Protein AF-A0A7D4UH39-F1 (afdb_monomer_lite)

Radius of gyration: 18.75 Å; chains: 1; bounding box: 51×26×49 Å

Organism: NCBI:txid2740462

pLDDT: mean 88.23, std 14.32, range [48.31, 98.38]

Secondary structure (DSSP, 8-state):
-----------HHHHHHHHHHHHHHHHHHHHHHHHHHHH-SS--TTHHHHHHHHHHHHHHHHHHHHH--

Foldseek 3Di:
DDDPPPPPPDDPVNLVVVLVVLLVVLVVLLVVLVVVVVVDPDDDPCSVVVSVVSNVVSVVVNVVSVVPD

InterPro domains:
  IPR036097 Signal transduction histidine kinase, dimerisation/phosphoacceptor domain superfamily [SSF47384] (12-67)

Sequence (69 aa):
MMEGEEKKTIDAEVLYQLRHDIRNQLSGMILCLEQLRFELTDPPPDWQYYMDSISDGCKNINKFLDEVK

Structure (mmCIF, N/CA/C/O backbone):
data_AF-A0A7D4UH39-F1
#
_entry.id   AF-A0A7D4UH39-F1
#
loop_
_atom_site.group_PDB
_atom_site.id
_atom_site.type_symbol
_atom_site.label_atom_id
_atom_site.label_alt_id
_atom_site.label_comp_id
_atom_site.label_asym_id
_atom_site.label_entity_id
_atom_site.label_seq_id
_atom_site.pdbx_PDB_ins_code
_atom_site.Cartn_x
_atom_site.Cartn_y
_atom_site.Cartn_z
_atom_site.occupancy
_atom_site.B_iso_or_equiv
_atom_site.auth_seq_id
_atom_site.auth_comp_id
_atom_site.auth_asym_id
_atom_site.auth_atom_id
_atom_site.pdbx_PDB_model_num
ATOM 1 N N . MET A 1 1 ? -35.537 -21.277 29.222 1.00 51.00 1 MET A N 1
ATOM 2 C CA . MET A 1 1 ? -34.187 -21.308 28.630 1.00 51.00 1 MET A CA 1
ATOM 3 C C . MET A 1 1 ? -34.219 -20.453 27.380 1.00 51.00 1 MET A C 1
ATOM 5 O O . MET A 1 1 ? -34.902 -20.825 26.440 1.00 51.00 1 MET A O 1
ATOM 9 N N . MET A 1 2 ? -33.566 -19.297 27.412 1.00 48.72 2 MET A N 1
ATOM 10 C CA . MET A 1 2 ? -33.020 -18.632 26.230 1.00 48.72 2 MET A CA 1
ATOM 11 C C . MET A 1 2 ? -31.749 -17.956 26.731 1.00 48.72 2 MET A C 1
ATOM 13 O O . MET A 1 2 ? -31.820 -16.961 27.447 1.00 48.72 2 MET A O 1
ATOM 17 N N . GLU A 1 3 ? -30.610 -18.595 26.484 1.00 48.31 3 GLU A N 1
ATOM 18 C CA . GLU A 1 3 ? -29.305 -17.976 26.685 1.00 48.31 3 GLU A CA 1
ATOM 19 C C . GLU A 1 3 ? -29.219 -16.829 25.680 1.00 48.31 3 GLU A C 1
ATOM 21 O O . GLU A 1 3 ? -29.280 -17.044 24.470 1.00 48.31 3 GLU A O 1
ATOM 26 N N . GLY A 1 4 ? -29.205 -15.596 26.187 1.00 53.59 4 GLY A N 1
ATOM 27 C CA . GLY A 1 4 ? -28.956 -14.430 25.357 1.00 53.59 4 GLY A CA 1
ATOM 28 C C . GLY A 1 4 ? -27.548 -14.546 24.795 1.00 53.59 4 GLY A C 1
ATOM 29 O O . GLY A 1 4 ? -26.595 -14.675 25.559 1.00 53.59 4 GLY A O 1
ATOM 30 N N . GLU A 1 5 ? -27.424 -14.523 23.472 1.00 55.69 5 GLU A N 1
ATOM 31 C CA . GLU A 1 5 ? -26.135 -14.382 22.809 1.00 55.69 5 GLU A CA 1
ATOM 32 C C . GLU A 1 5 ? -25.487 -13.083 23.312 1.00 55.69 5 GLU A C 1
ATOM 34 O O . GLU A 1 5 ? -25.924 -11.979 22.973 1.00 55.69 5 GLU A O 1
ATOM 39 N N . GLU A 1 6 ? -24.468 -13.200 24.168 1.00 52.75 6 GLU A N 1
ATOM 40 C CA . GLU A 1 6 ? -23.596 -12.082 24.511 1.00 52.75 6 GLU A CA 1
ATOM 41 C C . GLU A 1 6 ? -22.993 -11.560 23.206 1.00 52.75 6 GLU A C 1
ATOM 43 O O . GLU A 1 6 ? -22.075 -12.153 22.632 1.00 52.75 6 GLU A O 1
ATOM 48 N N . LYS A 1 7 ? -23.508 -10.428 22.715 1.00 57.47 7 LYS A N 1
ATOM 49 C CA . LYS A 1 7 ? -22.804 -9.622 21.721 1.00 57.47 7 LYS A CA 1
ATOM 50 C C . LYS A 1 7 ? -21.444 -9.282 22.321 1.00 57.47 7 L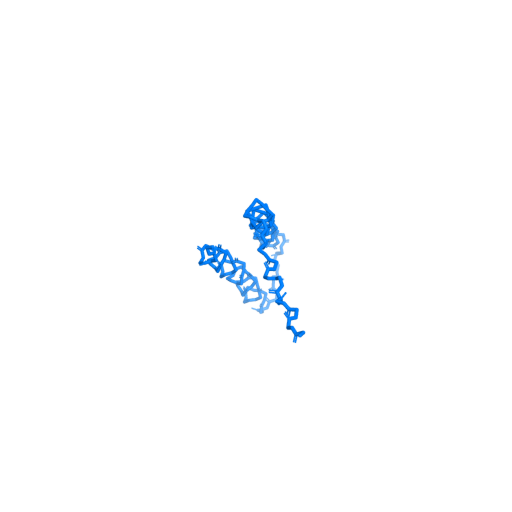YS A C 1
ATOM 52 O O . LYS A 1 7 ? -21.346 -8.366 23.133 1.00 57.47 7 LYS A O 1
ATOM 57 N N . LYS A 1 8 ? -20.398 -10.004 21.914 1.00 58.72 8 LYS A N 1
ATOM 58 C CA . LYS A 1 8 ? -19.011 -9.600 22.149 1.00 58.72 8 LYS A CA 1
ATOM 59 C C . LYS A 1 8 ? -18.807 -8.257 21.462 1.00 58.72 8 LYS A C 1
ATOM 61 O O . LYS A 1 8 ? -18.559 -8.188 20.261 1.00 58.72 8 LYS A O 1
ATOM 66 N N . THR A 1 9 ? -18.958 -7.184 22.223 1.00 69.12 9 THR A N 1
ATOM 67 C CA . THR A 1 9 ? -18.507 -5.860 21.822 1.00 69.12 9 THR A CA 1
ATOM 68 C C . THR A 1 9 ? -16.992 -5.935 21.726 1.00 69.12 9 THR A C 1
ATOM 70 O O . THR A 1 9 ? -16.323 -6.150 22.736 1.00 69.12 9 THR A O 1
ATOM 73 N N . ILE A 1 10 ? -16.456 -5.843 20.509 1.00 76.75 10 ILE A N 1
ATOM 74 C CA . ILE A 1 10 ? -15.013 -5.702 20.327 1.00 76.75 10 ILE A CA 1
ATOM 75 C C . ILE A 1 10 ? -14.615 -4.385 20.995 1.00 76.75 10 ILE A C 1
ATOM 77 O O . ILE A 1 10 ? -15.264 -3.362 20.771 1.00 76.75 10 ILE A O 1
ATOM 81 N N . ASP A 1 11 ? -13.592 -4.436 21.844 1.00 87.19 11 ASP A N 1
ATOM 82 C CA . ASP A 1 11 ? -13.064 -3.261 22.528 1.00 87.19 11 ASP A CA 1
ATOM 83 C C . ASP A 1 11 ? -12.629 -2.207 21.492 1.00 87.19 11 ASP A C 1
ATOM 85 O O . ASP A 1 11 ? -11.915 -2.513 20.530 1.00 87.19 11 ASP A O 1
ATOM 89 N N . ALA A 1 12 ? -13.088 -0.968 21.674 1.00 87.50 12 ALA A N 1
ATOM 90 C CA . ALA A 1 12 ? -12.783 0.146 20.785 1.00 87.50 12 ALA A CA 1
ATOM 91 C C . ALA A 1 12 ? -11.272 0.414 20.699 1.00 87.50 12 ALA A C 1
ATOM 93 O O . ALA A 1 12 ? -10.779 0.767 19.627 1.00 87.50 12 ALA A O 1
ATOM 94 N N . GLU A 1 13 ? -10.537 0.184 21.790 1.00 90.69 13 GLU A N 1
ATOM 95 C CA . GLU A 1 13 ? -9.080 0.324 21.825 1.00 90.69 13 GLU A CA 1
ATOM 96 C C . GLU A 1 13 ? -8.403 -0.745 20.961 1.00 90.69 13 GLU A C 1
ATOM 98 O O . GLU A 1 13 ? -7.500 -0.455 20.177 1.00 90.69 13 GLU A O 1
ATOM 103 N N . VAL A 1 14 ? -8.903 -1.983 21.019 1.00 91.50 14 VAL A N 1
ATOM 104 C CA . VAL A 1 14 ? -8.399 -3.087 20.189 1.00 91.50 14 VAL A CA 1
ATOM 105 C C . VAL A 1 14 ? -8.641 -2.803 18.705 1.00 91.50 14 VAL A C 1
ATOM 107 O O . VAL A 1 14 ? -7.756 -3.037 17.882 1.00 91.50 14 VAL A O 1
ATOM 110 N N . LEU A 1 15 ? -9.807 -2.257 18.345 1.00 90.56 15 LEU A N 1
ATOM 111 C CA . LEU A 1 15 ? -10.095 -1.849 16.966 1.00 90.56 15 LEU A CA 1
ATOM 112 C C . LEU A 1 15 ? -9.227 -0.675 16.510 1.00 90.56 15 LEU A C 1
ATOM 114 O O . LEU A 1 15 ? -8.787 -0.650 15.359 1.00 90.56 15 LEU A O 1
ATOM 118 N N . TYR A 1 16 ? -8.975 0.295 17.389 1.00 91.81 16 TYR A N 1
ATOM 119 C CA . TYR A 1 16 ? -8.085 1.412 17.097 1.00 91.81 16 TYR A CA 1
ATOM 120 C C . TYR A 1 16 ? -6.657 0.928 16.819 1.00 91.81 16 TYR A C 1
ATOM 122 O O . TYR A 1 16 ? -6.090 1.281 15.780 1.00 91.81 16 TYR A O 1
ATOM 130 N N . GLN A 1 17 ? -6.118 0.064 17.683 1.00 94.75 17 GLN A N 1
ATOM 131 C CA . GLN A 1 17 ? -4.777 -0.489 17.520 1.00 94.75 17 GLN A CA 1
ATOM 132 C C . GLN A 1 17 ? -4.664 -1.328 16.244 1.00 94.75 17 GLN A C 1
ATOM 134 O O . GLN A 1 17 ? -3.744 -1.132 15.453 1.00 94.75 17 GLN A O 1
ATOM 139 N N . LEU A 1 18 ? -5.649 -2.192 15.977 1.00 94.06 18 LEU A N 1
ATOM 140 C CA . LEU A 1 18 ? -5.689 -2.984 14.749 1.00 94.06 18 LEU A CA 1
ATOM 141 C C . LEU A 1 18 ? -5.666 -2.092 13.501 1.00 94.06 18 LEU A C 1
ATOM 143 O O . LEU A 1 18 ? -4.922 -2.345 12.556 1.00 94.06 18 LEU A O 1
ATOM 147 N N . ARG A 1 19 ? -6.460 -1.019 13.497 1.00 94.75 19 ARG A N 1
ATOM 148 C CA . ARG A 1 19 ? -6.510 -0.060 12.389 1.00 94.75 19 ARG A CA 1
ATOM 149 C C . ARG A 1 19 ? -5.164 0.624 12.188 1.00 94.75 19 ARG A C 1
ATOM 151 O O . ARG A 1 19 ? -4.706 0.729 11.053 1.00 94.75 19 ARG A O 1
ATOM 158 N N . HIS A 1 20 ? -4.538 1.080 13.271 1.00 95.25 20 HIS A N 1
ATOM 159 C CA . HIS A 1 20 ? -3.201 1.665 13.239 1.00 95.25 20 HIS A CA 1
ATOM 160 C C . HIS A 1 20 ? -2.186 0.695 12.620 1.00 95.25 20 HIS A C 1
ATOM 162 O O . HIS A 1 20 ? -1.471 1.064 11.688 1.00 95.25 20 HIS A O 1
ATOM 168 N N . ASP A 1 21 ? -2.175 -0.556 13.077 1.00 97.88 21 ASP A N 1
ATOM 169 C CA . ASP A 1 21 ? -1.213 -1.556 12.623 1.00 97.88 21 ASP A CA 1
ATOM 170 C C . ASP A 1 21 ? -1.399 -1.886 11.141 1.00 97.88 21 ASP A C 1
ATOM 172 O O . ASP A 1 21 ? -0.416 -1.943 10.400 1.00 97.88 21 ASP A O 1
ATOM 176 N N . ILE A 1 22 ? -2.645 -2.007 10.667 1.00 97.69 22 ILE A N 1
ATOM 177 C CA . ILE A 1 22 ? -2.917 -2.204 9.238 1.00 97.69 22 ILE A CA 1
ATOM 178 C C . ILE A 1 22 ? -2.433 -0.992 8.430 1.00 97.69 22 ILE A C 1
ATOM 180 O O . ILE A 1 22 ? -1.736 -1.181 7.434 1.00 97.69 22 ILE A O 1
ATOM 184 N N . ARG A 1 23 ? -2.720 0.249 8.856 1.00 97.19 23 ARG A N 1
ATOM 185 C CA . ARG A 1 23 ? -2.227 1.454 8.155 1.00 97.19 23 ARG A CA 1
ATOM 186 C C . ARG A 1 23 ? -0.704 1.474 8.058 1.00 97.19 23 ARG A C 1
ATOM 188 O O . ARG A 1 23 ? -0.156 1.825 7.010 1.00 97.19 23 ARG A O 1
ATOM 195 N N . ASN A 1 24 ? -0.021 1.067 9.124 1.00 97.94 24 ASN A N 1
ATOM 196 C CA . ASN A 1 24 ? 1.433 0.978 9.146 1.00 97.94 24 ASN A CA 1
ATOM 197 C C . ASN A 1 24 ? 1.955 -0.061 8.135 1.00 97.94 24 ASN A C 1
ATOM 199 O O . ASN A 1 24 ? 2.855 0.244 7.355 1.00 97.94 24 ASN A O 1
ATOM 203 N N . GLN A 1 25 ? 1.343 -1.250 8.070 1.00 98.31 25 GLN A N 1
ATOM 204 C CA . GLN A 1 25 ? 1.706 -2.272 7.078 1.00 98.31 25 GLN A CA 1
ATOM 205 C C . GLN A 1 25 ? 1.472 -1.794 5.640 1.00 98.31 25 GLN A C 1
ATOM 207 O O . GLN A 1 25 ? 2.333 -1.972 4.783 1.00 98.31 25 GLN A O 1
ATOM 212 N N . LEU A 1 26 ? 0.334 -1.149 5.369 1.00 98.31 26 LEU A N 1
ATOM 213 C CA . LEU A 1 26 ? 0.018 -0.614 4.041 1.00 98.31 26 LEU A CA 1
ATOM 214 C C . LEU A 1 26 ? 1.011 0.469 3.612 1.00 98.31 26 LEU A C 1
ATOM 216 O O . LEU A 1 26 ? 1.430 0.500 2.457 1.00 98.31 26 LEU A O 1
ATOM 220 N N . SER A 1 27 ? 1.427 1.320 4.549 1.00 97.44 27 SER A N 1
ATOM 221 C CA . SER A 1 27 ? 2.451 2.341 4.307 1.00 97.44 27 SER A CA 1
ATOM 222 C C . SER A 1 27 ? 3.803 1.700 3.982 1.00 97.44 27 SER A C 1
ATOM 224 O O . SER A 1 27 ? 4.471 2.116 3.038 1.00 97.44 27 SER A O 1
ATOM 226 N N . GLY A 1 28 ? 4.170 0.636 4.704 1.00 98.12 28 GLY A N 1
ATOM 227 C CA . GLY A 1 28 ? 5.359 -0.165 4.413 1.00 98.12 28 GLY A CA 1
ATOM 228 C C . GLY A 1 28 ? 5.325 -0.794 3.017 1.00 98.12 28 GLY A C 1
ATOM 229 O O . GLY A 1 28 ? 6.301 -0.691 2.279 1.00 98.12 28 GLY A O 1
ATOM 230 N N . MET A 1 29 ? 4.191 -1.378 2.615 1.00 98.00 29 MET A N 1
ATOM 231 C CA . MET A 1 29 ? 4.026 -1.943 1.270 1.00 98.00 29 MET A CA 1
ATOM 232 C C . MET A 1 29 ? 4.197 -0.881 0.182 1.00 98.00 29 MET A C 1
ATOM 234 O O . MET A 1 29 ? 4.916 -1.117 -0.785 1.00 98.00 29 MET A O 1
ATOM 238 N N . ILE A 1 30 ? 3.583 0.295 0.346 1.00 97.69 30 ILE A N 1
ATOM 239 C CA . ILE A 1 30 ? 3.720 1.403 -0.608 1.00 97.69 30 ILE A CA 1
ATOM 240 C C . ILE A 1 30 ? 5.187 1.830 -0.730 1.00 97.69 30 ILE A C 1
ATOM 242 O O . ILE A 1 30 ? 5.684 1.949 -1.847 1.00 97.69 30 ILE A O 1
ATOM 246 N N . LEU A 1 31 ? 5.900 1.978 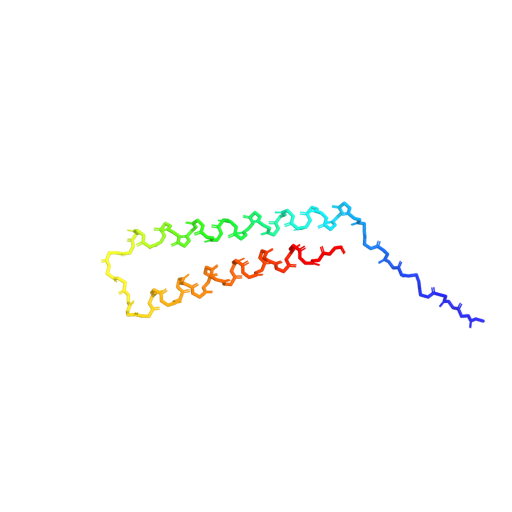0.390 1.00 97.31 31 LEU A N 1
ATOM 247 C CA . LEU A 1 31 ? 7.318 2.336 0.373 1.00 97.31 31 LEU A CA 1
ATOM 248 C C . LEU A 1 31 ? 8.166 1.285 -0.357 1.00 97.31 31 LEU A C 1
ATOM 250 O O . LEU A 1 31 ? 9.010 1.637 -1.179 1.00 97.31 31 LEU A O 1
ATOM 254 N N . CYS A 1 32 ? 7.935 -0.006 -0.101 1.00 96.88 32 CYS A N 1
ATOM 255 C CA . CYS A 1 32 ? 8.621 -1.080 -0.821 1.00 96.88 32 CYS A CA 1
ATOM 256 C C . CYS A 1 32 ? 8.350 -1.014 -2.327 1.00 96.88 32 CYS A C 1
ATOM 258 O O . CYS A 1 32 ? 9.279 -1.171 -3.117 1.00 96.88 32 CYS A O 1
ATOM 260 N N . LEU A 1 33 ? 7.102 -0.749 -2.731 1.00 95.88 33 LEU A N 1
ATOM 261 C CA . LEU A 1 33 ? 6.759 -0.591 -4.142 1.00 95.88 33 LEU A CA 1
ATOM 262 C C . LEU A 1 33 ? 7.504 0.588 -4.775 1.00 95.88 33 LEU A C 1
ATOM 264 O O 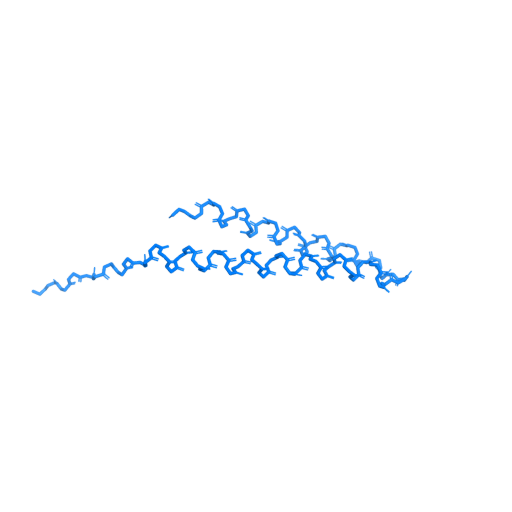. LEU A 1 33 ? 7.975 0.478 -5.904 1.00 95.88 33 LEU A O 1
ATOM 268 N N . GLU A 1 34 ? 7.620 1.710 -4.068 1.00 94.19 34 GLU A N 1
ATOM 269 C CA . GLU A 1 34 ? 8.366 2.874 -4.548 1.00 94.19 34 GLU A CA 1
ATOM 270 C C . GLU A 1 34 ? 9.848 2.552 -4.739 1.00 94.19 34 GLU A C 1
ATOM 272 O O . GLU A 1 34 ? 10.379 2.827 -5.811 1.00 94.19 34 GLU A O 1
ATOM 277 N N . GLN A 1 35 ? 10.502 1.908 -3.766 1.00 94.81 35 GLN A N 1
ATOM 278 C CA . GLN A 1 35 ? 11.911 1.512 -3.900 1.00 94.81 35 GLN A CA 1
ATOM 279 C C . GLN A 1 35 ? 12.124 0.565 -5.083 1.00 94.81 35 GLN A C 1
ATOM 281 O O . GLN A 1 35 ? 13.014 0.771 -5.907 1.00 94.81 35 GLN A O 1
ATOM 286 N N . LEU A 1 36 ? 11.241 -0.420 -5.237 1.00 92.69 36 LEU A N 1
ATOM 287 C CA . LEU A 1 36 ? 11.339 -1.416 -6.297 1.00 92.69 36 LEU A CA 1
ATOM 288 C C . LEU A 1 36 ? 11.180 -0.806 -7.704 1.00 92.69 36 LEU A C 1
ATOM 290 O O . LEU A 1 36 ? 11.757 -1.317 -8.662 1.00 92.69 36 LEU A O 1
ATOM 294 N N . ARG A 1 37 ? 10.449 0.315 -7.842 1.00 90.81 37 ARG A N 1
ATOM 295 C CA . ARG A 1 37 ? 10.381 1.083 -9.104 1.00 90.81 37 ARG A CA 1
ATOM 296 C C . ARG A 1 37 ? 11.720 1.710 -9.487 1.00 90.81 37 ARG A C 1
ATOM 298 O O . ARG A 1 37 ? 11.963 1.893 -10.674 1.00 90.81 37 ARG A O 1
ATOM 305 N N . PHE A 1 38 ? 12.562 2.055 -8.514 1.00 90.81 38 PHE A N 1
ATOM 306 C CA . PHE A 1 38 ? 13.885 2.627 -8.768 1.00 90.81 38 PHE A CA 1
ATOM 307 C C . PHE A 1 38 ? 14.962 1.560 -8.977 1.00 90.81 38 PHE A C 1
ATOM 309 O O . PHE A 1 38 ? 15.910 1.792 -9.725 1.00 90.81 38 PHE A O 1
ATOM 316 N N . GLU A 1 39 ? 14.831 0.398 -8.336 1.00 91.69 39 GLU A N 1
ATOM 317 C CA . GLU A 1 39 ? 15.823 -0.680 -8.424 1.00 91.69 39 GLU A CA 1
ATOM 318 C C . GLU A 1 39 ? 15.790 -1.431 -9.766 1.00 91.69 39 GLU A C 1
ATOM 320 O O . GLU A 1 39 ? 16.816 -1.955 -10.204 1.00 91.69 39 GLU A O 1
ATOM 325 N N . LEU A 1 40 ? 14.639 -1.478 -10.447 1.00 88.44 40 LEU A N 1
ATOM 326 C CA . LEU A 1 40 ? 14.479 -2.253 -11.677 1.00 88.44 40 LEU A CA 1
ATOM 327 C C . LEU A 1 40 ? 14.753 -1.402 -12.929 1.00 88.44 40 LEU A C 1
ATOM 329 O O . LEU A 1 40 ? 13.921 -0.609 -13.359 1.00 88.44 40 LEU A O 1
ATOM 333 N N . THR A 1 41 ? 15.932 -1.581 -13.532 1.00 84.88 41 THR A N 1
ATOM 334 C CA . THR A 1 41 ? 16.406 -0.762 -14.668 1.00 84.88 41 THR A CA 1
ATOM 335 C C . THR A 1 41 ? 15.748 -1.111 -16.013 1.00 84.88 41 THR A C 1
ATOM 337 O O . THR A 1 41 ? 15.706 -0.264 -16.900 1.00 84.88 41 THR A O 1
ATOM 340 N N . ASP A 1 42 ? 15.227 -2.332 -16.166 1.00 89.94 42 ASP A N 1
ATOM 341 C CA . ASP A 1 42 ? 14.529 -2.807 -17.373 1.00 89.94 42 ASP A CA 1
ATOM 342 C C . ASP A 1 42 ? 13.288 -3.631 -16.972 1.00 89.94 42 ASP A C 1
ATOM 344 O O . ASP A 1 42 ? 13.339 -4.864 -16.898 1.00 89.94 42 ASP A O 1
ATOM 348 N N . PRO A 1 43 ? 12.193 -2.962 -16.567 1.00 88.62 43 PRO A N 1
ATOM 349 C CA . PRO A 1 43 ? 11.005 -3.643 -16.082 1.00 88.62 43 PRO A CA 1
ATOM 350 C C . PRO A 1 43 ? 10.250 -4.359 -17.217 1.00 88.62 43 PRO A C 1
ATOM 352 O O . PRO A 1 43 ? 10.079 -3.794 -18.300 1.00 88.62 43 PRO A O 1
ATOM 355 N N . PRO A 1 44 ? 9.705 -5.565 -16.969 1.00 91.75 44 PRO A N 1
ATOM 356 C CA . PRO A 1 44 ? 8.803 -6.232 -17.907 1.00 91.75 44 PRO A CA 1
ATOM 357 C C . PRO A 1 44 ? 7.587 -5.359 -18.279 1.00 91.75 44 PRO A C 1
ATOM 359 O O . PRO A 1 44 ? 7.162 -4.545 -17.460 1.00 91.75 44 PRO A O 1
ATOM 362 N N . PRO A 1 45 ? 6.947 -5.569 -19.448 1.00 90.19 45 PRO A N 1
ATOM 363 C CA . PRO A 1 45 ? 5.849 -4.717 -19.927 1.00 90.19 45 PRO A CA 1
ATOM 364 C C . PRO A 1 45 ? 4.695 -4.526 -18.929 1.00 90.19 45 PRO A C 1
ATOM 366 O O . PRO A 1 45 ? 4.169 -3.424 -18.790 1.00 90.19 45 PRO A O 1
ATOM 369 N N . ASP A 1 46 ? 4.344 -5.579 -18.188 1.00 94.94 46 ASP A N 1
ATOM 370 C CA . ASP A 1 46 ? 3.214 -5.568 -17.248 1.00 94.94 46 ASP A CA 1
ATOM 371 C C . ASP A 1 46 ? 3.606 -5.129 -15.830 1.00 94.94 46 ASP A C 1
ATOM 373 O O . ASP A 1 46 ? 2.755 -4.992 -14.951 1.00 94.94 46 ASP A O 1
ATOM 377 N N . TRP A 1 47 ? 4.897 -4.900 -15.585 1.00 93.75 47 TRP A N 1
ATOM 378 C CA . TRP A 1 47 ? 5.426 -4.551 -14.271 1.00 93.75 47 TRP A CA 1
ATOM 379 C C . TRP A 1 47 ? 4.710 -3.348 -13.665 1.00 93.75 47 TRP A C 1
ATOM 381 O O . TRP A 1 47 ? 4.209 -3.412 -12.544 1.00 93.75 47 TRP A O 1
ATOM 391 N N . GLN A 1 48 ? 4.617 -2.265 -14.436 1.00 92.19 48 GLN A N 1
ATOM 392 C CA . GLN A 1 48 ? 4.001 -1.021 -13.993 1.00 92.19 48 GLN A CA 1
ATOM 393 C C . GLN A 1 48 ? 2.542 -1.243 -13.573 1.00 92.19 48 GLN A C 1
ATOM 395 O O . GLN A 1 48 ? 2.126 -0.762 -12.521 1.00 92.19 48 GLN A O 1
ATOM 400 N N . TYR A 1 49 ? 1.801 -2.050 -14.339 1.00 95.25 49 TYR A N 1
ATOM 401 C CA . TYR A 1 49 ? 0.419 -2.403 -14.029 1.00 95.25 49 TYR A CA 1
ATOM 402 C C . TYR A 1 49 ? 0.296 -3.148 -12.695 1.00 95.25 49 TYR A C 1
ATOM 404 O O . TYR A 1 49 ? -0.577 -2.816 -11.890 1.00 95.25 49 TYR A O 1
ATOM 412 N N . TYR A 1 5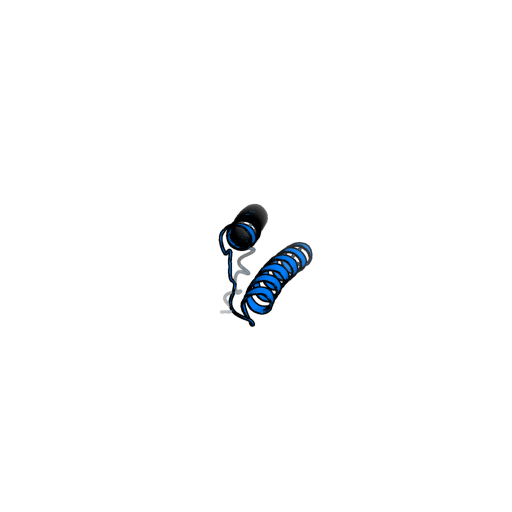0 ? 1.174 -4.117 -12.418 1.00 95.06 50 TYR A N 1
ATOM 413 C CA . TYR A 1 50 ? 1.173 -4.823 -11.134 1.00 95.06 50 TYR A CA 1
ATOM 414 C C . TYR A 1 50 ? 1.484 -3.877 -9.970 1.00 95.06 50 TYR A C 1
ATOM 416 O O . TYR A 1 50 ? 0.788 -3.900 -8.954 1.00 95.06 50 TYR A O 1
ATOM 424 N N . MET A 1 51 ? 2.476 -3.000 -10.133 1.00 95.62 51 MET A N 1
ATOM 425 C CA . MET A 1 51 ? 2.872 -2.034 -9.105 1.00 95.62 51 MET A CA 1
ATOM 426 C C . MET A 1 51 ? 1.759 -1.029 -8.794 1.00 95.62 51 MET A C 1
ATOM 428 O O . MET A 1 51 ? 1.525 -0.710 -7.626 1.00 95.62 51 MET A O 1
ATOM 432 N N . ASP A 1 52 ? 1.077 -0.526 -9.822 1.00 95.69 52 ASP A N 1
ATOM 433 C CA . ASP A 1 52 ? -0.054 0.391 -9.664 1.00 95.69 52 ASP A CA 1
ATOM 434 C C . ASP A 1 52 ? -1.252 -0.323 -9.027 1.00 95.69 52 ASP A C 1
ATOM 436 O O . ASP A 1 52 ? -1.823 0.185 -8.064 1.00 95.69 52 ASP A O 1
ATOM 440 N N . SER A 1 53 ? -1.560 -1.548 -9.463 1.00 98.00 53 SER A N 1
ATOM 441 C CA . SER A 1 53 ? -2.659 -2.349 -8.908 1.00 98.00 53 SER A CA 1
ATOM 442 C C . SER A 1 53 ? -2.477 -2.635 -7.414 1.00 98.00 53 SER A C 1
ATOM 444 O O . SER A 1 53 ? -3.429 -2.520 -6.639 1.00 98.00 53 SER A O 1
ATOM 446 N N . ILE A 1 54 ? -1.256 -2.974 -6.984 1.00 97.75 54 ILE A N 1
ATOM 447 C CA . ILE A 1 54 ? -0.949 -3.192 -5.563 1.00 97.75 54 ILE A CA 1
ATOM 448 C C . ILE A 1 54 ? -1.051 -1.868 -4.792 1.00 97.75 54 ILE A C 1
ATO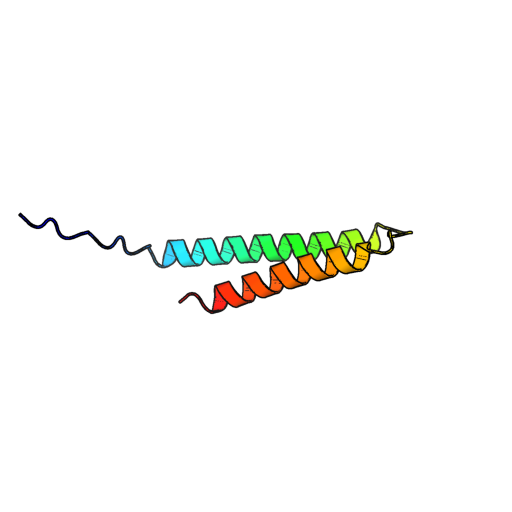M 450 O O . ILE A 1 54 ? -1.688 -1.826 -3.739 1.00 97.75 54 ILE A O 1
ATOM 454 N N . SER A 1 55 ? -0.481 -0.779 -5.323 1.00 97.81 55 SER A N 1
ATOM 455 C CA . SER A 1 55 ? -0.544 0.548 -4.691 1.00 97.81 55 SER A CA 1
ATOM 456 C C . SER A 1 55 ? -1.988 1.009 -4.476 1.00 97.81 55 SER A C 1
ATOM 458 O O . SER A 1 55 ? -2.349 1.464 -3.388 1.00 97.81 55 SER A O 1
ATOM 460 N N . ASP A 1 56 ? -2.836 0.851 -5.488 1.00 98.19 56 ASP A N 1
ATOM 461 C CA . ASP A 1 56 ? -4.242 1.234 -5.420 1.00 98.19 56 ASP A CA 1
ATOM 462 C C . ASP A 1 56 ? -5.034 0.325 -4.481 1.00 98.19 56 ASP A C 1
ATOM 464 O O . ASP A 1 56 ? -5.872 0.811 -3.719 1.00 98.19 56 ASP A O 1
ATOM 468 N N . GLY A 1 57 ? -4.707 -0.970 -4.434 1.00 98.38 57 GLY A N 1
ATOM 469 C CA . GLY A 1 57 ? -5.198 -1.882 -3.403 1.00 98.38 57 GLY A CA 1
ATOM 470 C C . GLY A 1 57 ? -4.901 -1.369 -1.991 1.00 98.38 57 GLY A C 1
ATOM 471 O O . GLY A 1 57 ? -5.815 -1.263 -1.172 1.00 98.38 57 GLY A O 1
ATOM 472 N N . CYS A 1 58 ? -3.657 -0.964 -1.716 1.00 98.19 58 CYS A N 1
ATOM 473 C CA . CYS A 1 58 ? -3.276 -0.416 -0.414 1.00 98.19 58 CYS A CA 1
ATOM 474 C C . CYS A 1 58 ? -4.052 0.864 -0.063 1.00 98.19 58 CYS A C 1
ATOM 476 O O . CYS A 1 58 ? -4.536 1.005 1.063 1.00 98.19 58 CYS A O 1
ATOM 478 N N . LYS A 1 59 ? -4.220 1.783 -1.023 1.00 96.94 59 LYS A N 1
ATOM 479 C CA . LYS A 1 59 ? -5.002 3.020 -0.832 1.00 96.94 59 LYS A CA 1
ATOM 480 C C . LYS A 1 59 ? -6.477 2.727 -0.556 1.00 96.94 59 LYS A C 1
ATOM 482 O O . LYS A 1 59 ? -7.067 3.349 0.324 1.00 96.94 59 LYS A O 1
ATOM 487 N N . ASN A 1 60 ? -7.060 1.765 -1.269 1.00 97.75 60 ASN A N 1
ATOM 488 C CA . ASN A 1 60 ? -8.452 1.367 -1.082 1.00 97.75 60 ASN A CA 1
ATOM 489 C C . ASN A 1 60 ? -8.682 0.748 0.299 1.00 97.75 60 ASN A C 1
ATOM 491 O O . ASN A 1 60 ? -9.651 1.104 0.963 1.00 97.75 60 ASN A O 1
ATOM 495 N N . ILE A 1 61 ? -7.774 -0.113 0.773 1.00 97.44 61 ILE A N 1
ATOM 496 C CA . ILE A 1 61 ? -7.869 -0.669 2.131 1.00 97.44 61 ILE A CA 1
ATOM 497 C C . ILE A 1 61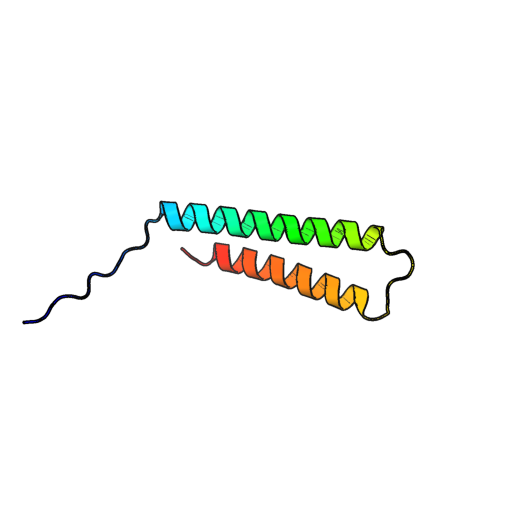 ? -7.778 0.454 3.169 1.00 97.44 61 ILE A C 1
ATOM 499 O O . ILE A 1 61 ? -8.601 0.495 4.080 1.00 97.44 61 ILE A O 1
ATOM 503 N N . ASN A 1 62 ? -6.844 1.399 3.012 1.00 95.56 62 ASN A N 1
ATOM 504 C CA . ASN A 1 62 ? -6.759 2.570 3.892 1.00 95.56 62 ASN A CA 1
ATOM 505 C C . ASN A 1 62 ? -8.080 3.348 3.941 1.00 95.56 62 ASN A C 1
ATOM 507 O O . ASN A 1 62 ? -8.556 3.669 5.027 1.00 95.56 62 ASN A O 1
ATOM 511 N N . LYS A 1 63 ? -8.706 3.581 2.783 1.00 95.94 63 LYS A N 1
ATOM 512 C CA . LYS A 1 63 ? -10.014 4.235 2.705 1.00 95.94 63 LYS A CA 1
ATOM 513 C C . LYS A 1 63 ? -11.101 3.437 3.435 1.00 95.94 63 LYS A C 1
ATOM 515 O O . LYS A 1 63 ? -11.866 4.015 4.197 1.00 95.94 63 LYS A O 1
ATOM 520 N N . PHE A 1 64 ? -11.159 2.117 3.263 1.00 95.38 64 PHE A N 1
ATOM 521 C CA . PHE A 1 64 ? -12.135 1.284 3.977 1.00 95.38 64 PHE A CA 1
ATOM 522 C C . PHE A 1 64 ? -11.925 1.311 5.494 1.00 95.38 64 PHE A C 1
ATOM 524 O O . PHE A 1 64 ? -12.895 1.325 6.249 1.00 95.38 64 PHE A O 1
ATOM 531 N N . LEU A 1 65 ? -10.676 1.387 5.962 1.00 93.81 65 LEU A N 1
ATOM 532 C CA . LEU A 1 65 ? -10.379 1.549 7.387 1.00 93.81 65 LEU A CA 1
ATOM 533 C C . LEU A 1 65 ? -10.886 2.878 7.959 1.00 93.81 65 LEU A C 1
ATOM 535 O O . LEU A 1 65 ? -11.111 2.948 9.166 1.00 93.81 65 LEU A O 1
ATOM 539 N N . ASP A 1 66 ? -11.065 3.915 7.140 1.00 90.06 66 ASP A N 1
ATOM 540 C CA . ASP A 1 66 ? -11.667 5.186 7.566 1.00 90.06 66 ASP A CA 1
ATOM 541 C C . ASP A 1 66 ? -13.199 5.090 7.686 1.00 90.06 66 ASP A C 1
ATOM 543 O O . ASP A 1 66 ? -13.813 5.816 8.469 1.00 90.06 66 ASP A O 1
ATOM 547 N N . GLU A 1 67 ? -13.823 4.179 6.935 1.00 89.56 67 GLU A N 1
ATOM 548 C CA . GLU A 1 67 ? -15.275 3.962 6.924 1.00 89.56 67 GLU A CA 1
ATOM 549 C C . GLU A 1 67 ? -15.755 3.081 8.094 1.00 89.56 67 GLU A C 1
ATOM 551 O O . GLU A 1 67 ? -16.905 3.196 8.526 1.00 89.56 67 GLU A O 1
ATOM 556 N N . VAL A 1 68 ? -14.880 2.234 8.648 1.00 78.31 68 VAL A N 1
ATOM 557 C CA . VAL A 1 68 ? -15.176 1.390 9.818 1.00 78.31 68 VAL A CA 1
ATOM 558 C C . VAL A 1 68 ? -15.187 2.249 11.091 1.00 78.31 68 VAL A C 1
ATOM 560 O O . VAL A 1 68 ? -14.130 2.555 11.639 1.00 78.31 68 VAL A O 1
ATOM 563 N N . LYS A 1 69 ? -16.369 2.644 11.574 1.00 58.97 69 LYS A N 1
ATOM 564 C CA . LYS A 1 69 ? -16.541 3.355 12.856 1.00 58.97 69 LYS A CA 1
ATOM 565 C C . LYS A 1 69 ? -16.676 2.398 14.029 1.00 58.97 69 LYS A C 1
ATOM 567 O O . LYS A 1 69 ? -17.495 1.461 13.916 1.00 58.97 69 LYS A O 1
#